Protein AF-A0A937N341-F1 (afdb_monomer)

Mean predicted aligned error: 6.12 Å

Structure (mmCIF, N/CA/C/O backbone):
data_AF-A0A937N341-F1
#
_entry.id   AF-A0A937N341-F1
#
loop_
_atom_site.group_PDB
_atom_site.id
_atom_site.type_symbol
_atom_site.label_atom_id
_atom_site.label_alt_id
_atom_site.label_comp_id
_atom_site.label_asym_id
_atom_site.label_entity_id
_atom_site.label_seq_id
_atom_site.pdbx_PDB_ins_code
_atom_site.Cartn_x
_atom_site.Cartn_y
_atom_site.Cartn_z
_atom_site.occupancy
_atom_site.B_iso_or_equiv
_atom_site.auth_seq_id
_atom_site.auth_comp_id
_atom_site.auth_asym_id
_atom_site.auth_atom_id
_atom_site.pdbx_PDB_model_num
ATOM 1 N N . MET A 1 1 ? -16.392 1.125 -14.699 1.00 65.06 1 MET A N 1
ATOM 2 C CA . MET A 1 1 ? -15.052 1.434 -14.155 1.00 65.06 1 MET A CA 1
ATOM 3 C C . MET A 1 1 ? -14.200 0.185 -14.315 1.00 65.06 1 MET A C 1
ATOM 5 O O . MET A 1 1 ? -14.745 -0.900 -14.154 1.00 65.06 1 MET A O 1
ATOM 9 N N . ARG A 1 2 ? -12.938 0.304 -14.737 1.00 87.25 2 ARG A N 1
ATOM 10 C CA . ARG A 1 2 ? -12.061 -0.860 -14.935 1.00 87.25 2 ARG A CA 1
ATOM 11 C C . ARG A 1 2 ? -11.386 -1.186 -13.603 1.00 87.25 2 ARG A C 1
ATOM 13 O O . ARG A 1 2 ? -10.813 -0.287 -13.000 1.00 87.25 2 ARG A O 1
ATOM 20 N N . THR A 1 3 ? -11.448 -2.440 -13.172 1.00 95.56 3 THR A N 1
ATOM 21 C CA . THR A 1 3 ? -10.816 -2.899 -11.927 1.00 95.56 3 THR A CA 1
ATOM 22 C C . THR A 1 3 ? -9.470 -3.534 -12.247 1.00 95.56 3 THR A C 1
ATOM 24 O O . THR A 1 3 ? -9.398 -4.413 -13.107 1.00 95.56 3 THR A O 1
ATOM 27 N N . TYR A 1 4 ? -8.407 -3.071 -11.591 1.00 97.44 4 TYR A N 1
ATOM 28 C CA . TYR A 1 4 ? -7.125 -3.771 -11.590 1.00 97.44 4 TYR A CA 1
ATOM 29 C C . TYR A 1 4 ? -7.181 -4.876 -10.538 1.00 97.44 4 TYR A C 1
ATOM 31 O O . TYR A 1 4 ? -7.616 -4.631 -9.415 1.00 97.44 4 TYR A O 1
ATOM 39 N N . VAL A 1 5 ? -6.757 -6.081 -10.910 1.00 97.44 5 VAL A N 1
ATOM 40 C CA . VAL A 1 5 ? -6.683 -7.233 -10.011 1.00 97.44 5 VAL A CA 1
ATOM 41 C C . VAL A 1 5 ? -5.299 -7.839 -10.158 1.00 97.44 5 VAL A C 1
ATOM 43 O O . VAL A 1 5 ? -4.871 -8.142 -11.272 1.00 97.44 5 VAL A O 1
ATOM 46 N N . GLU A 1 6 ? -4.616 -8.006 -9.031 1.00 97.88 6 GLU A N 1
ATOM 47 C CA . GLU A 1 6 ? -3.361 -8.738 -8.953 1.00 97.88 6 GLU A CA 1
ATOM 48 C C . GLU A 1 6 ? -3.587 -10.055 -8.219 1.00 97.88 6 GLU A C 1
ATOM 50 O O . GLU A 1 6 ? -4.048 -10.053 -7.077 1.00 97.88 6 GLU A O 1
ATOM 55 N N . THR A 1 7 ? -3.280 -11.168 -8.881 1.00 97.00 7 THR A N 1
ATOM 56 C CA . THR A 1 7 ? -3.450 -12.519 -8.331 1.00 97.00 7 THR A CA 1
ATOM 57 C C . THR A 1 7 ? -2.125 -13.183 -7.985 1.00 97.00 7 THR A C 1
ATOM 59 O O . THR A 1 7 ? -2.132 -14.189 -7.286 1.00 97.00 7 THR A O 1
ATOM 62 N N . PHE A 1 8 ? -0.990 -12.628 -8.432 1.00 97.62 8 PHE A N 1
ATOM 63 C CA . PHE A 1 8 ? 0.343 -13.198 -8.212 1.00 97.62 8 PHE A CA 1
ATOM 64 C C . PHE A 1 8 ? 0.479 -14.662 -8.684 1.00 97.62 8 PHE A C 1
ATOM 66 O O . PHE A 1 8 ? 1.290 -15.411 -8.140 1.00 97.62 8 PHE A O 1
ATOM 73 N N . ASP A 1 9 ? -0.317 -15.085 -9.675 1.00 97.38 9 ASP A N 1
ATOM 74 C CA . ASP A 1 9 ? -0.285 -16.455 -10.211 1.00 97.38 9 ASP A CA 1
ATOM 75 C C . ASP A 1 9 ? 0.989 -16.732 -11.022 1.00 97.38 9 ASP A C 1
ATOM 77 O O . ASP A 1 9 ? 1.516 -17.844 -11.006 1.00 97.38 9 ASP A O 1
ATOM 81 N N . GLU A 1 10 ? 1.480 -15.720 -11.740 1.00 94.25 10 GLU A N 1
ATOM 82 C CA . GLU A 1 10 ? 2.593 -15.859 -12.684 1.00 94.25 10 GLU A CA 1
ATOM 83 C C . GLU A 1 10 ? 3.865 -15.178 -12.168 1.00 94.25 10 GLU A C 1
ATOM 85 O O . GLU A 1 10 ? 4.948 -15.765 -12.180 1.00 94.25 10 GLU A O 1
ATOM 90 N N . ASP A 1 11 ? 3.737 -13.928 -11.719 1.00 95.62 11 ASP A N 1
ATOM 91 C CA . ASP A 1 11 ? 4.851 -13.042 -11.392 1.00 95.62 11 ASP A CA 1
ATOM 92 C C . ASP A 1 11 ? 4.419 -11.911 -10.428 1.00 95.62 11 ASP A C 1
ATOM 94 O O . ASP A 1 11 ? 3.246 -11.837 -10.042 1.00 95.62 11 ASP A O 1
ATOM 98 N N . PRO A 1 12 ? 5.333 -11.008 -10.010 1.00 97.38 12 PRO A N 1
ATOM 99 C CA . PRO A 1 12 ? 4.980 -9.891 -9.134 1.00 97.38 12 PRO A CA 1
ATOM 100 C C . PRO A 1 12 ? 4.079 -8.820 -9.760 1.00 97.38 12 PRO A C 1
ATOM 102 O O . PRO A 1 12 ? 3.610 -7.951 -9.032 1.00 97.38 12 PRO A O 1
ATOM 105 N N . GLY A 1 13 ? 3.851 -8.817 -11.077 1.00 96.81 13 GLY A N 1
ATOM 106 C CA . GLY A 1 13 ? 2.950 -7.871 -11.747 1.00 96.81 13 GLY A CA 1
ATOM 107 C C . GLY A 1 13 ? 3.337 -6.393 -11.652 1.00 96.81 13 GLY A C 1
ATOM 108 O O . GLY A 1 13 ? 2.500 -5.517 -11.889 1.00 96.81 13 GLY A O 1
ATOM 109 N N . GLY A 1 14 ? 4.591 -6.093 -11.306 1.00 97.12 14 GLY A N 1
ATOM 110 C CA . GLY A 1 14 ? 5.088 -4.747 -11.022 1.00 97.12 14 GLY A CA 1
ATOM 111 C C . GLY A 1 14 ? 5.150 -4.398 -9.538 1.00 97.12 14 GLY A C 1
ATOM 112 O O . GLY A 1 14 ? 5.620 -3.306 -9.208 1.00 97.12 14 GLY A O 1
ATOM 113 N N . TRP A 1 15 ? 4.712 -5.293 -8.651 1.00 98.00 15 TRP A N 1
ATOM 114 C CA . TRP A 1 15 ? 4.800 -5.102 -7.209 1.00 98.00 15 TRP A CA 1
ATOM 115 C C . TRP A 1 15 ? 6.169 -5.490 -6.651 1.00 98.00 15 TRP A C 1
ATOM 117 O O . TRP A 1 15 ? 6.841 -6.401 -7.132 1.00 98.00 15 TRP A O 1
ATOM 127 N N . PHE A 1 16 ? 6.576 -4.798 -5.593 1.00 97.25 16 PHE A N 1
ATOM 128 C CA . PHE A 1 16 ? 7.857 -4.999 -4.921 1.00 97.25 16 PHE A CA 1
ATOM 129 C C . PHE A 1 16 ? 7.772 -4.586 -3.448 1.00 97.25 16 PHE A C 1
ATOM 131 O O . PHE A 1 16 ? 6.881 -3.839 -3.050 1.00 97.25 16 PHE A O 1
ATOM 138 N N . GLY A 1 17 ? 8.695 -5.076 -2.625 1.00 95.69 17 GLY A N 1
ATOM 139 C CA . GLY A 1 17 ? 8.879 -4.615 -1.245 1.00 95.69 17 GLY A CA 1
ATOM 140 C C . GLY A 1 17 ? 10.016 -3.598 -1.135 1.00 95.69 17 GLY A C 1
ATOM 141 O O . GLY A 1 17 ? 10.654 -3.262 -2.131 1.00 95.69 17 GLY A O 1
ATOM 142 N N . TRP A 1 18 ? 10.334 -3.143 0.078 1.00 93.94 18 TRP A N 1
ATOM 143 C CA . TRP A 1 18 ? 11.519 -2.311 0.331 1.00 93.94 18 TRP A CA 1
ATOM 144 C C . TRP A 1 18 ? 12.465 -2.974 1.328 1.00 93.94 18 TRP A C 1
ATOM 146 O O . TRP A 1 18 ? 12.035 -3.431 2.389 1.00 93.94 18 TRP A O 1
ATOM 156 N N . ILE A 1 19 ? 13.757 -3.017 1.003 1.00 90.50 19 ILE A N 1
ATOM 157 C CA . ILE A 1 19 ? 14.787 -3.556 1.896 1.00 90.50 19 ILE A CA 1
ATOM 158 C C . ILE A 1 19 ? 15.298 -2.476 2.845 1.00 90.50 19 ILE A C 1
ATOM 160 O O . ILE A 1 19 ? 15.406 -2.716 4.040 1.00 90.50 19 ILE A O 1
ATOM 164 N N . SER A 1 20 ? 15.696 -1.321 2.312 1.00 89.69 20 SER A N 1
ATOM 165 C CA . SER A 1 20 ? 16.235 -0.189 3.073 1.00 89.69 20 SER A CA 1
ATOM 166 C C . SER A 1 20 ? 16.526 0.989 2.145 1.00 89.69 20 SER A C 1
ATOM 168 O O . SER A 1 20 ? 16.533 0.835 0.930 1.00 89.69 20 SER A O 1
ATOM 170 N N . ASN A 1 21 ? 16.855 2.160 2.695 1.00 84.62 21 ASN A N 1
ATOM 171 C CA . ASN A 1 21 ? 17.306 3.303 1.887 1.00 84.62 21 ASN A CA 1
ATOM 172 C C . ASN A 1 21 ? 18.577 3.021 1.059 1.00 84.62 21 ASN A C 1
ATOM 174 O O . ASN A 1 21 ? 18.765 3.653 0.026 1.00 84.62 21 ASN A O 1
ATOM 178 N N . SER A 1 22 ? 19.459 2.116 1.503 1.00 86.19 22 SER A N 1
ATOM 179 C CA . SER A 1 22 ? 20.710 1.810 0.794 1.00 86.19 22 SER A CA 1
ATOM 180 C C . SER A 1 22 ? 20.574 0.673 -0.215 1.00 86.19 22 SER A C 1
ATOM 182 O O . SER A 1 22 ? 21.280 0.672 -1.217 1.00 86.19 22 SER A O 1
ATOM 184 N N . GLN A 1 23 ? 19.692 -0.295 0.045 1.00 88.31 23 GLN A N 1
ATOM 185 C CA . GLN A 1 23 ? 19.497 -1.463 -0.823 1.00 88.31 23 GLN A CA 1
ATOM 186 C C . GLN A 1 23 ? 18.282 -1.325 -1.743 1.00 88.31 23 GLN A C 1
ATOM 188 O O . GLN A 1 23 ? 18.238 -1.963 -2.786 1.00 88.31 23 GLN A O 1
ATOM 193 N N . GLY A 1 24 ? 17.322 -0.474 -1.385 1.00 91.12 24 GLY A N 1
ATOM 194 C CA . GLY A 1 24 ? 16.195 -0.120 -2.232 1.00 91.12 24 GLY A CA 1
ATOM 195 C C . GLY A 1 24 ? 15.153 -1.239 -2.379 1.00 91.12 24 GLY A C 1
ATOM 196 O O . GLY A 1 24 ? 14.807 -1.882 -1.378 1.00 91.12 24 GLY A O 1
ATOM 197 N N . PRO A 1 25 ? 14.606 -1.440 -3.594 1.00 93.50 25 PRO A N 1
ATOM 198 C CA . PRO A 1 25 ? 13.543 -2.404 -3.862 1.00 93.50 25 PRO A CA 1
ATOM 199 C C . PRO A 1 25 ? 13.914 -3.842 -3.482 1.00 93.50 25 PRO A C 1
ATOM 201 O O . PRO A 1 25 ? 15.063 -4.266 -3.576 1.00 93.50 25 PRO A O 1
ATOM 204 N N . LYS A 1 26 ? 12.907 -4.621 -3.086 1.00 94.31 26 LYS A N 1
ATOM 20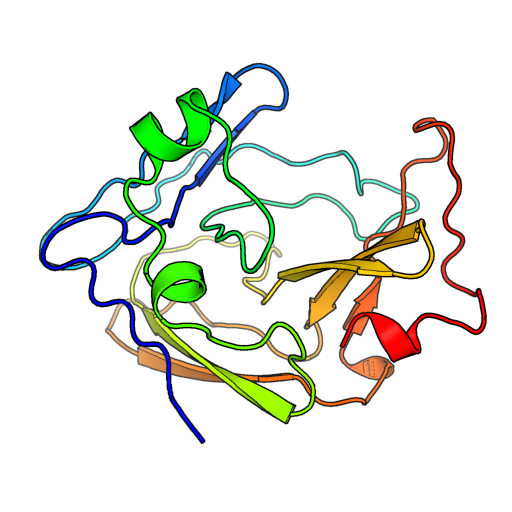5 C CA . LYS A 1 26 ? 13.011 -6.048 -2.771 1.00 94.31 26 LYS A CA 1
ATOM 206 C C . LYS A 1 26 ? 12.094 -6.856 -3.689 1.00 94.31 26 LYS A C 1
ATOM 208 O O . LYS A 1 26 ? 10.916 -6.498 -3.776 1.00 94.31 26 LYS A O 1
ATOM 213 N N . PRO A 1 27 ? 12.549 -7.976 -4.274 1.00 95.94 27 PRO A N 1
ATOM 214 C CA . PRO A 1 27 ? 11.642 -8.933 -4.900 1.00 95.94 27 PRO A CA 1
ATOM 215 C C . PRO A 1 27 ? 10.588 -9.411 -3.903 1.00 95.94 27 PRO A C 1
ATOM 217 O O . PRO A 1 27 ? 10.906 -9.682 -2.737 1.00 95.94 27 PRO A O 1
ATOM 220 N N . LEU A 1 28 ? 9.337 -9.509 -4.350 1.00 96.81 28 LEU A N 1
ATOM 221 C CA . LEU A 1 28 ? 8.307 -10.145 -3.543 1.00 96.81 28 LEU A CA 1
ATOM 222 C C . LEU A 1 28 ? 8.591 -11.637 -3.438 1.00 96.81 28 LEU A C 1
ATOM 224 O O . LEU A 1 28 ? 8.967 -12.291 -4.409 1.00 96.81 28 LEU A O 1
ATOM 228 N N . GLU A 1 29 ? 8.373 -12.182 -2.249 1.00 96.56 29 GLU A N 1
ATOM 229 C CA . GLU A 1 29 ? 8.243 -13.621 -2.113 1.00 96.56 29 GLU A CA 1
ATOM 230 C C . GLU A 1 29 ? 6.825 -13.996 -2.524 1.00 96.56 29 GLU A C 1
ATOM 232 O O . GLU A 1 29 ? 5.870 -13.584 -1.872 1.00 96.56 29 GLU A O 1
ATOM 237 N N . ILE A 1 30 ? 6.686 -14.759 -3.601 1.00 97.81 30 ILE A N 1
ATOM 238 C CA . ILE A 1 30 ? 5.390 -15.219 -4.092 1.00 97.81 30 ILE A CA 1
ATOM 239 C C . ILE A 1 30 ? 5.303 -16.720 -3.885 1.00 97.81 30 ILE A C 1
ATOM 241 O O . ILE A 1 30 ? 6.223 -17.464 -4.228 1.00 97.81 30 ILE A O 1
ATOM 245 N N . ARG A 1 31 ? 4.198 -17.163 -3.294 1.00 96.75 31 ARG A N 1
ATOM 246 C CA . ARG A 1 31 ? 3.935 -18.575 -3.040 1.00 96.75 31 ARG A CA 1
ATOM 247 C C . ARG A 1 31 ? 2.441 -18.836 -3.085 1.00 96.75 31 ARG A C 1
ATOM 249 O O . ARG A 1 31 ? 1.690 -18.115 -2.439 1.00 96.75 31 ARG A O 1
ATOM 256 N N . ASP A 1 32 ? 2.042 -19.885 -3.801 1.00 96.19 32 ASP A N 1
ATOM 257 C CA . ASP A 1 32 ? 0.649 -20.336 -3.886 1.00 96.19 32 ASP A CA 1
ATOM 258 C C . ASP A 1 32 ? -0.310 -19.171 -4.234 1.00 96.19 32 ASP A C 1
ATOM 260 O O . ASP A 1 32 ? -1.300 -18.941 -3.539 1.00 96.19 32 ASP A O 1
ATOM 264 N N . SER A 1 33 ? 0.043 -18.385 -5.264 1.00 97.25 33 SER A N 1
ATOM 265 C CA . SER A 1 33 ? -0.706 -17.197 -5.722 1.00 97.25 33 SER A CA 1
ATOM 266 C C . SER A 1 33 ? -0.886 -16.105 -4.655 1.00 97.25 33 SER A C 1
ATOM 268 O O . SER A 1 33 ? -1.916 -15.439 -4.569 1.00 97.25 33 SER A O 1
ATOM 270 N N . CYS A 1 34 ? 0.107 -15.946 -3.774 1.00 97.25 34 CYS A N 1
ATOM 271 C CA . CYS A 1 34 ? 0.094 -14.958 -2.697 1.00 97.25 34 CYS A CA 1
ATOM 272 C C . CYS A 1 34 ? 1.446 -14.248 -2.581 1.00 97.25 34 CYS A C 1
ATOM 274 O O . CYS A 1 34 ? 2.487 -14.902 -2.487 1.00 97.25 34 CYS A O 1
ATOM 276 N N . ALA A 1 35 ? 1.432 -12.919 -2.469 1.00 97.56 35 ALA A N 1
ATOM 277 C CA . ALA A 1 35 ? 2.601 -12.146 -2.066 1.00 97.56 35 ALA A CA 1
ATOM 278 C C . ALA A 1 35 ? 2.806 -12.230 -0.542 1.00 97.56 35 ALA A C 1
ATOM 280 O O . ALA A 1 35 ? 1.992 -11.752 0.249 1.00 97.56 35 ALA A O 1
ATOM 281 N N . MET A 1 36 ? 3.914 -12.820 -0.108 1.00 97.00 36 MET A N 1
ATOM 282 C CA . MET A 1 36 ? 4.249 -13.043 1.296 1.00 97.00 36 MET A CA 1
ATOM 283 C C . MET A 1 36 ? 5.131 -11.930 1.868 1.00 97.00 36 MET A C 1
ATOM 285 O O . MET A 1 36 ? 6.011 -11.389 1.199 1.00 97.00 36 MET A O 1
ATOM 289 N N . SER A 1 37 ? 4.945 -11.643 3.156 1.00 94.88 37 SER A N 1
ATOM 290 C CA . SER A 1 37 ? 5.794 -10.729 3.916 1.00 94.88 37 SER A CA 1
ATOM 291 C C . SER A 1 37 ? 6.077 -11.295 5.305 1.00 94.88 37 SER A C 1
ATOM 293 O O . SER A 1 37 ? 5.192 -11.861 5.946 1.00 94.88 37 SER A O 1
ATOM 295 N N . ARG A 1 38 ? 7.329 -11.181 5.770 1.00 93.06 38 ARG A N 1
ATOM 296 C CA . ARG A 1 38 ? 7.779 -11.707 7.069 1.00 93.06 38 ARG A CA 1
ATOM 297 C C . ARG A 1 38 ? 8.664 -10.704 7.790 1.00 93.06 38 ARG A C 1
ATOM 299 O O . ARG A 1 38 ? 9.549 -10.111 7.175 1.00 93.06 38 ARG A O 1
ATOM 306 N N . SER A 1 39 ? 8.441 -10.563 9.093 1.00 90.44 39 SER A N 1
ATOM 307 C CA . SER A 1 39 ? 9.301 -9.776 9.973 1.00 90.44 39 SER A CA 1
ATOM 308 C C . SER A 1 39 ? 10.691 -10.421 10.118 1.00 90.44 39 SER A C 1
ATOM 310 O O . SER A 1 39 ? 10.782 -11.651 10.076 1.00 90.44 39 SER A O 1
ATOM 312 N N . PRO A 1 40 ? 11.747 -9.641 10.400 1.00 91.31 40 PRO A N 1
ATOM 313 C CA . PRO A 1 40 ? 11.732 -8.194 10.610 1.00 91.31 40 PRO A CA 1
ATOM 314 C C . PRO A 1 40 ? 11.586 -7.412 9.298 1.00 91.31 40 PRO A C 1
ATOM 316 O O . PRO A 1 40 ? 12.183 -7.759 8.282 1.00 91.31 40 PRO A O 1
ATOM 319 N N . TRP A 1 41 ? 10.802 -6.336 9.344 1.00 93.62 41 TRP A N 1
ATOM 320 C CA . TRP A 1 41 ? 10.680 -5.387 8.240 1.00 93.62 41 TRP A CA 1
ATOM 321 C C . TRP A 1 41 ? 11.566 -4.177 8.480 1.00 93.62 41 TRP A C 1
ATOM 323 O O . TRP A 1 41 ? 11.809 -3.782 9.623 1.00 93.62 41 TRP A O 1
ATOM 333 N N . TRP A 1 42 ? 12.013 -3.561 7.393 1.00 93.50 42 TRP A N 1
ATOM 334 C CA . TRP A 1 42 ? 12.699 -2.284 7.471 1.00 93.50 42 TRP A CA 1
ATOM 335 C C . TRP A 1 42 ? 11.787 -1.197 8.029 1.00 93.50 42 TRP A C 1
ATOM 337 O O . TRP A 1 42 ? 10.589 -1.182 7.746 1.00 93.50 42 TRP A O 1
ATOM 347 N N . ILE A 1 43 ? 12.369 -0.303 8.823 1.00 91.81 43 ILE A N 1
ATOM 348 C CA . ILE A 1 43 ? 11.686 0.854 9.393 1.00 91.81 43 ILE A CA 1
ATOM 349 C C . ILE A 1 43 ? 12.013 2.065 8.529 1.00 91.81 43 ILE A C 1
ATOM 351 O O . ILE A 1 43 ? 13.155 2.532 8.519 1.00 91.81 43 ILE A O 1
ATOM 355 N N . ASP A 1 44 ? 10.998 2.595 7.859 1.00 89.81 44 ASP A N 1
ATOM 356 C CA . ASP A 1 44 ? 11.068 3.914 7.260 1.00 89.81 44 ASP A CA 1
ATOM 357 C C . ASP A 1 44 ? 10.955 4.976 8.353 1.00 89.81 44 ASP A C 1
ATOM 359 O O . ASP A 1 44 ? 9.914 5.149 8.991 1.00 89.81 44 ASP A O 1
ATOM 363 N N . TYR A 1 45 ? 12.061 5.674 8.583 1.00 87.75 45 TYR A N 1
ATOM 364 C CA . TYR A 1 45 ? 12.174 6.769 9.541 1.00 87.75 45 TYR A CA 1
ATOM 365 C C . TYR A 1 45 ? 12.150 8.149 8.867 1.00 87.75 45 TYR A C 1
ATOM 367 O O . TYR A 1 45 ? 12.318 9.161 9.547 1.00 87.75 45 TYR A O 1
ATOM 375 N N . ASN A 1 46 ? 11.942 8.229 7.548 1.00 83.12 46 ASN A N 1
ATOM 376 C CA . ASN A 1 46 ? 11.887 9.505 6.823 1.00 83.12 46 ASN A CA 1
ATOM 377 C C . ASN A 1 46 ? 10.700 10.387 7.245 1.00 83.12 46 ASN A C 1
ATOM 379 O O . ASN A 1 46 ? 10.729 11.601 7.034 1.00 83.12 46 ASN A O 1
ATOM 383 N N . HIS A 1 47 ? 9.687 9.767 7.848 1.00 82.19 47 HIS A N 1
ATOM 384 C CA . HIS A 1 47 ? 8.453 10.392 8.323 1.00 82.19 47 HIS A CA 1
ATOM 385 C C . HIS A 1 47 ? 8.362 10.410 9.854 1.00 82.19 47 HIS A C 1
ATOM 387 O O . HIS A 1 47 ? 7.323 10.751 10.416 1.00 82.19 47 HIS A O 1
ATOM 393 N N . ALA A 1 48 ? 9.462 10.072 10.537 1.00 80.69 48 ALA A N 1
ATOM 394 C CA . ALA A 1 48 ? 9.568 10.147 11.988 1.00 80.69 48 ALA A CA 1
ATOM 395 C C . ALA A 1 48 ? 9.326 11.592 12.496 1.00 80.69 48 ALA A C 1
ATOM 397 O O . ALA A 1 48 ? 9.341 12.536 11.697 1.00 80.69 48 ALA A O 1
ATOM 398 N N . PRO A 1 49 ? 9.111 11.796 13.814 1.00 74.00 49 PRO A N 1
ATOM 399 C CA . PRO A 1 49 ? 8.708 13.088 14.369 1.00 74.00 49 PRO A CA 1
ATOM 400 C C . PRO A 1 49 ? 9.525 14.281 13.832 1.00 74.00 49 PRO A C 1
ATOM 402 O O . PRO A 1 49 ? 10.760 14.208 13.797 1.00 74.00 49 PRO A O 1
ATOM 405 N N . PRO A 1 50 ? 8.851 15.368 13.404 1.00 69.44 50 PRO A N 1
ATOM 406 C CA . PRO A 1 50 ? 7.435 15.710 13.642 1.00 69.44 50 PRO A CA 1
ATOM 407 C C . PRO A 1 50 ? 6.410 15.114 12.646 1.00 69.44 50 PRO A C 1
ATOM 409 O O . PRO A 1 50 ? 5.257 15.535 12.675 1.00 69.44 50 PRO A O 1
ATOM 412 N N . GLY A 1 51 ? 6.805 14.209 11.738 1.00 75.62 51 GLY A N 1
ATOM 413 C CA . GLY A 1 51 ? 5.904 13.607 10.740 1.00 75.62 51 GLY A CA 1
ATOM 414 C C . GLY A 1 51 ? 4.950 12.538 11.299 1.00 75.62 51 GLY A C 1
ATOM 415 O O . GLY A 1 51 ? 4.769 12.416 12.510 1.00 75.62 51 GLY A O 1
ATOM 416 N N . ALA A 1 52 ? 4.354 11.736 10.408 1.00 81.75 52 ALA A N 1
ATOM 417 C CA . ALA A 1 52 ? 3.358 10.706 10.751 1.00 81.75 52 ALA A CA 1
ATOM 418 C C . ALA A 1 52 ? 3.898 9.501 11.553 1.00 81.75 52 ALA A C 1
ATOM 420 O O . ALA A 1 52 ? 3.126 8.640 11.971 1.00 81.75 52 ALA A O 1
ATOM 421 N N . GLY A 1 53 ? 5.209 9.434 11.790 1.00 86.50 53 GLY A N 1
ATOM 422 C CA . GLY A 1 53 ? 5.859 8.395 12.580 1.00 86.50 53 GLY A CA 1
ATOM 423 C C . GLY A 1 53 ? 6.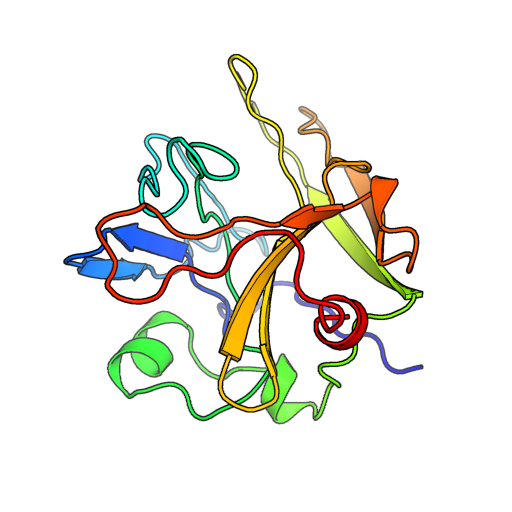685 7.423 11.740 1.00 86.50 53 GLY A C 1
ATOM 424 O O . GLY A 1 53 ? 7.156 7.736 10.650 1.00 86.50 53 GLY A O 1
ATOM 425 N N . TYR A 1 54 ? 6.922 6.242 12.302 1.00 90.50 54 TYR A N 1
ATOM 426 C CA . TYR A 1 54 ? 7.703 5.184 11.666 1.00 90.50 54 TYR A CA 1
ATOM 427 C C . TYR A 1 54 ? 6.795 4.262 10.858 1.00 90.50 54 TYR A C 1
ATOM 429 O O . TYR A 1 54 ? 5.703 3.924 11.312 1.00 90.50 54 TYR A O 1
ATOM 437 N N . MET A 1 55 ? 7.259 3.813 9.693 1.00 92.31 55 MET A N 1
ATOM 438 C CA . MET A 1 55 ? 6.465 2.968 8.798 1.00 92.31 55 MET A CA 1
ATOM 439 C C . MET A 1 55 ? 7.209 1.709 8.362 1.00 92.31 55 MET A C 1
ATOM 441 O O . MET A 1 55 ? 8.435 1.649 8.372 1.00 92.31 55 MET A O 1
ATOM 445 N N . HIS A 1 56 ? 6.445 0.717 7.910 1.00 93.81 56 HIS A N 1
ATOM 446 C CA . HIS A 1 56 ? 6.948 -0.440 7.180 1.00 93.81 56 HIS A CA 1
ATOM 447 C C . HIS A 1 56 ? 6.314 -0.454 5.785 1.00 93.81 56 HIS A C 1
ATOM 449 O O . HIS A 1 56 ? 5.094 -0.535 5.662 1.00 93.81 56 HIS A O 1
ATOM 455 N N . LEU A 1 57 ? 7.130 -0.385 4.731 1.00 94.00 57 LEU A N 1
ATOM 456 C CA . LEU A 1 57 ? 6.664 -0.434 3.340 1.00 94.00 57 LEU A CA 1
ATOM 457 C C . LEU A 1 57 ? 6.667 -1.886 2.844 1.00 94.00 57 LEU A C 1
ATOM 459 O O . LEU A 1 57 ? 7.685 -2.392 2.370 1.00 94.00 57 LEU A O 1
ATOM 463 N N . LEU A 1 58 ? 5.536 -2.577 3.020 1.00 95.31 58 LEU A N 1
ATOM 464 C CA . LEU A 1 58 ? 5.439 -4.021 2.766 1.00 95.31 58 LEU A CA 1
ATOM 465 C C . LEU A 1 58 ? 5.320 -4.359 1.276 1.00 95.31 58 LEU A C 1
ATOM 467 O O . LEU A 1 58 ? 6.053 -5.216 0.785 1.00 95.31 58 LEU A O 1
ATOM 471 N N . TYR A 1 59 ? 4.410 -3.678 0.579 1.00 96.88 59 TYR A N 1
ATOM 472 C CA . TYR A 1 59 ? 4.103 -3.898 -0.830 1.00 96.88 59 TYR A CA 1
ATOM 473 C C . TYR A 1 59 ? 3.887 -2.546 -1.501 1.00 96.88 59 TYR A C 1
ATOM 475 O O . TYR A 1 59 ? 3.112 -1.724 -1.015 1.00 96.88 59 TYR A O 1
ATOM 483 N N . MET A 1 60 ? 4.582 -2.311 -2.604 1.00 96.62 60 MET A N 1
ATOM 484 C CA . MET A 1 60 ? 4.531 -1.070 -3.363 1.00 96.62 60 MET A CA 1
ATOM 485 C C . MET A 1 60 ? 4.346 -1.369 -4.839 1.00 96.62 60 MET A C 1
ATOM 487 O O . MET A 1 60 ? 4.835 -2.376 -5.351 1.00 96.62 60 MET A O 1
ATOM 491 N N . LEU A 1 61 ? 3.678 -0.443 -5.514 1.00 96.88 61 LEU A N 1
ATOM 492 C CA . LEU A 1 61 ? 3.427 -0.468 -6.941 1.00 96.88 61 LEU A CA 1
ATOM 493 C C . LEU A 1 61 ? 3.561 0.958 -7.465 1.00 96.88 61 LEU A C 1
ATOM 495 O O . LEU A 1 61 ? 2.959 1.885 -6.924 1.00 96.88 61 LEU A O 1
ATOM 499 N N . PHE A 1 62 ? 4.328 1.141 -8.535 1.00 95.38 62 PHE A N 1
ATOM 500 C CA . PHE A 1 62 ? 4.302 2.408 -9.258 1.00 95.38 62 PHE A CA 1
ATOM 501 C C . PHE A 1 62 ? 3.063 2.472 -10.144 1.00 95.38 62 PHE A C 1
ATOM 503 O O . PHE A 1 62 ? 2.782 1.548 -10.902 1.00 95.38 62 PHE A O 1
ATOM 510 N N . THR A 1 63 ? 2.330 3.574 -10.056 1.00 94.81 63 THR A N 1
ATOM 511 C CA . THR A 1 63 ? 1.095 3.798 -10.820 1.00 94.81 63 THR A CA 1
ATOM 512 C C . THR A 1 63 ? 1.318 4.712 -12.024 1.00 94.81 63 THR A C 1
ATOM 514 O O . THR A 1 63 ? 0.454 4.829 -12.885 1.00 94.81 63 THR A O 1
ATOM 517 N N . SER A 1 64 ? 2.494 5.338 -12.117 1.00 91.69 64 SER A N 1
ATOM 518 C CA . SER A 1 64 ? 2.928 6.147 -13.255 1.00 91.69 64 SER A CA 1
ATOM 519 C C . SER A 1 64 ? 4.453 6.165 -13.378 1.00 91.69 64 SER A C 1
ATOM 521 O O . SER A 1 64 ? 5.173 5.690 -12.497 1.00 91.69 64 SER A O 1
ATOM 523 N N . GLY A 1 65 ? 4.941 6.735 -14.481 1.00 86.81 65 GLY A N 1
ATOM 524 C CA . GLY A 1 65 ? 6.367 6.864 -14.765 1.00 86.81 65 GLY A CA 1
ATOM 525 C C . GLY A 1 65 ? 7.008 5.582 -15.299 1.00 86.81 65 GLY A C 1
ATOM 526 O O . GLY A 1 65 ? 6.392 4.521 -15.382 1.00 86.81 65 GLY A O 1
ATOM 527 N N . ALA A 1 66 ? 8.273 5.699 -15.701 1.00 81.31 66 ALA A N 1
ATOM 528 C CA . ALA A 1 66 ? 9.066 4.567 -16.156 1.00 81.31 66 ALA A CA 1
ATOM 529 C C . ALA A 1 66 ? 9.911 4.032 -14.996 1.00 81.31 66 ALA A C 1
ATOM 531 O O . ALA A 1 66 ? 10.771 4.736 -14.467 1.00 81.31 66 ALA A O 1
ATOM 532 N N . ALA A 1 67 ? 9.689 2.774 -14.619 1.00 83.56 67 ALA A N 1
ATOM 533 C CA . ALA A 1 67 ? 10.564 2.072 -13.688 1.00 83.56 67 ALA A CA 1
ATOM 534 C C . ALA A 1 67 ? 11.981 1.973 -14.281 1.00 83.56 67 ALA A C 1
ATOM 536 O O . ALA A 1 67 ? 12.125 1.610 -15.450 1.00 83.56 67 ALA A O 1
ATOM 537 N N . GLY A 1 68 ? 13.018 2.277 -13.492 1.00 86.19 68 GLY A N 1
ATOM 538 C CA . GLY A 1 68 ? 14.417 2.058 -13.886 1.00 86.19 68 GLY A CA 1
ATOM 539 C C . GLY A 1 68 ? 14.737 0.572 -14.097 1.00 86.19 68 GLY A C 1
ATOM 540 O O . GLY A 1 68 ? 13.949 -0.292 -13.722 1.00 86.19 68 GLY A O 1
ATOM 541 N N . GLU A 1 69 ? 15.895 0.259 -14.685 1.00 90.06 69 GLU A N 1
ATOM 542 C CA . GLU A 1 69 ? 16.295 -1.128 -14.998 1.00 90.06 69 GLU A CA 1
ATOM 543 C C . GLU A 1 69 ? 16.229 -2.052 -13.784 1.00 90.06 69 GLU A C 1
ATOM 545 O O . GLU A 1 69 ? 15.473 -3.020 -13.800 1.00 90.06 69 GLU A O 1
ATOM 550 N N . HIS A 1 70 ? 16.903 -1.677 -12.697 1.00 89.75 70 HIS A N 1
ATOM 551 C CA . HIS A 1 70 ? 16.913 -2.451 -11.456 1.00 89.75 70 HIS A CA 1
ATOM 552 C C . HIS A 1 70 ? 15.504 -2.720 -10.900 1.00 89.75 70 HIS A C 1
ATOM 554 O O . HIS A 1 70 ? 15.191 -3.814 -10.437 1.00 89.75 70 HIS A O 1
ATOM 560 N N . GLN A 1 71 ? 14.614 -1.730 -10.989 1.00 90.94 71 GLN A N 1
ATOM 561 C CA . GLN A 1 71 ? 13.231 -1.878 -10.547 1.00 90.94 71 GLN A CA 1
ATOM 562 C C . GLN A 1 71 ? 12.472 -2.896 -11.407 1.00 90.94 71 GLN A C 1
ATOM 564 O O . GLN A 1 71 ? 11.701 -3.687 -10.871 1.00 90.94 71 GLN A O 1
ATOM 569 N N . ARG A 1 72 ? 12.679 -2.882 -12.729 1.00 91.44 72 ARG A N 1
ATOM 570 C CA . ARG A 1 72 ? 12.044 -3.83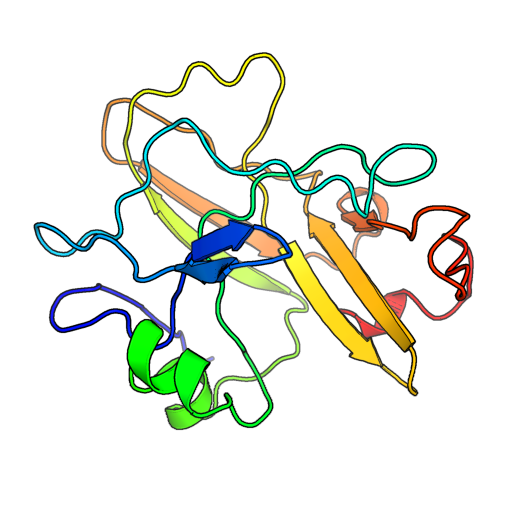4 -13.654 1.00 91.44 72 ARG A CA 1
ATOM 571 C C . ARG A 1 72 ? 12.573 -5.252 -13.468 1.00 91.44 72 ARG A C 1
ATOM 573 O O . ARG A 1 72 ? 11.793 -6.189 -13.580 1.00 91.44 72 ARG A O 1
ATOM 580 N N . GLU A 1 73 ? 13.856 -5.411 -13.155 1.00 93.88 73 GLU A N 1
ATOM 581 C CA . GLU A 1 73 ? 14.440 -6.716 -12.811 1.00 93.88 73 GLU A CA 1
ATOM 582 C C . GLU A 1 73 ? 13.806 -7.309 -11.547 1.00 93.88 73 GLU A C 1
ATOM 584 O O . GLU A 1 73 ? 13.597 -8.515 -11.465 1.00 93.88 73 GLU A O 1
ATOM 589 N N . ILE A 1 74 ? 13.473 -6.458 -10.573 1.00 95.38 74 ILE A N 1
ATOM 590 C CA . ILE A 1 74 ? 12.907 -6.872 -9.285 1.00 95.38 74 ILE A CA 1
ATOM 591 C C . ILE A 1 74 ? 11.400 -7.124 -9.352 1.00 95.38 74 ILE A C 1
ATOM 593 O O . ILE A 1 74 ? 10.911 -8.112 -8.808 1.00 95.38 74 ILE A O 1
ATOM 597 N N . ALA A 1 75 ? 10.662 -6.196 -9.955 1.00 96.38 75 ALA A N 1
ATOM 598 C CA . ALA A 1 75 ? 9.203 -6.171 -9.915 1.00 96.38 75 ALA A CA 1
ATOM 599 C C . ALA A 1 75 ? 8.558 -6.801 -11.160 1.00 96.38 75 ALA A C 1
ATOM 601 O O . ALA A 1 75 ? 7.350 -7.032 -11.183 1.00 96.38 75 ALA A O 1
ATOM 602 N N . GLY A 1 76 ? 9.348 -7.058 -12.205 1.00 94.94 76 GLY A N 1
ATOM 603 C CA . GLY A 1 76 ? 8.848 -7.506 -13.497 1.00 94.94 76 GLY A CA 1
ATOM 604 C C . GLY A 1 76 ? 8.030 -6.434 -14.235 1.00 94.94 76 GLY A C 1
ATOM 605 O O . GLY A 1 76 ? 8.081 -5.240 -13.903 1.00 94.94 76 GLY A O 1
ATOM 606 N N . PRO A 1 77 ? 7.283 -6.837 -15.278 1.00 93.88 77 PRO A N 1
ATOM 607 C CA . PRO A 1 77 ? 6.381 -5.954 -16.006 1.00 93.88 77 PRO A CA 1
ATOM 608 C C . PRO A 1 77 ? 5.273 -5.405 -15.102 1.00 93.88 77 PRO A C 1
ATOM 610 O O . PRO A 1 77 ? 4.576 -6.151 -14.423 1.00 93.88 77 PRO A O 1
ATOM 613 N N . ASN A 1 78 ? 5.061 -4.090 -15.140 1.00 96.50 78 ASN A N 1
ATOM 614 C CA . ASN A 1 78 ? 4.011 -3.447 -14.361 1.00 96.50 78 ASN A CA 1
ATOM 615 C C . ASN A 1 78 ? 2.664 -3.507 -15.094 1.00 96.50 78 ASN A C 1
ATOM 617 O O . ASN A 1 78 ? 2.417 -2.745 -16.035 1.00 96.50 78 ASN A O 1
ATOM 621 N N . ARG A 1 79 ? 1.786 -4.410 -14.645 1.00 96.19 79 ARG A N 1
ATOM 622 C CA . ARG A 1 79 ? 0.479 -4.652 -15.274 1.00 96.19 79 ARG A CA 1
ATOM 623 C C . ARG A 1 79 ? -0.523 -3.522 -15.034 1.00 96.19 79 ARG A C 1
ATOM 625 O O . ARG A 1 79 ? -1.400 -3.312 -15.871 1.00 96.19 79 ARG A O 1
ATOM 632 N N . TYR A 1 80 ? -0.364 -2.748 -13.961 1.00 96.88 80 TYR A N 1
ATOM 633 C CA . TYR A 1 80 ? -1.182 -1.560 -13.705 1.00 96.88 80 TYR A CA 1
ATOM 634 C C . TYR A 1 80 ? -0.938 -0.474 -14.761 1.00 96.88 80 TYR A C 1
ATOM 636 O O . TYR A 1 80 ? -1.864 0.014 -15.409 1.00 96.88 80 TYR A O 1
ATOM 644 N N . ILE A 1 81 ? 0.330 -0.145 -15.006 1.00 95.94 81 ILE A N 1
ATOM 645 C CA . ILE A 1 81 ? 0.704 0.857 -16.009 1.00 95.94 81 ILE A CA 1
ATOM 646 C C . ILE A 1 81 ? 0.404 0.338 -17.419 1.00 95.94 81 ILE A C 1
ATOM 648 O O . ILE A 1 81 ? -0.215 1.046 -18.211 1.00 95.94 81 ILE A O 1
ATOM 652 N N . ALA A 1 82 ? 0.771 -0.911 -17.731 1.00 95.00 82 ALA A N 1
ATOM 653 C CA . ALA A 1 82 ? 0.502 -1.509 -19.043 1.00 95.00 82 ALA A CA 1
ATOM 654 C C . ALA A 1 82 ? -1.004 -1.602 -19.353 1.00 95.00 82 ALA A C 1
ATOM 656 O O . ALA A 1 82 ? -1.417 -1.478 -20.505 1.00 95.00 82 ALA A O 1
ATOM 657 N N . GLY A 1 83 ? -1.832 -1.788 -18.321 1.00 95.44 83 GLY A N 1
ATOM 658 C CA . GLY A 1 83 ? -3.286 -1.785 -18.429 1.00 95.44 83 GLY A CA 1
ATOM 659 C C . GLY A 1 83 ? -3.906 -0.397 -18.612 1.00 95.44 83 GLY A C 1
ATOM 660 O O . GLY A 1 83 ? -5.091 -0.324 -18.939 1.00 95.44 83 GLY A O 1
ATOM 661 N N . GLY A 1 84 ? -3.143 0.686 -18.428 1.00 95.00 84 GLY A N 1
ATOM 662 C CA . GLY A 1 84 ? -3.637 2.061 -18.518 1.00 95.00 84 GLY A CA 1
ATOM 663 C C . GLY A 1 84 ? -4.608 2.431 -17.393 1.00 95.00 84 GLY A C 1
ATOM 664 O O . GLY A 1 84 ? -5.566 3.166 -17.631 1.00 95.00 84 GLY A O 1
ATOM 665 N N . PHE A 1 85 ? -4.417 1.877 -16.191 1.00 95.56 85 PHE A N 1
ATOM 666 C CA . PHE A 1 85 ? -5.210 2.251 -15.021 1.00 95.56 85 PHE A CA 1
ATOM 667 C C . PHE A 1 85 ? -4.831 3.663 -14.538 1.00 95.56 85 PHE A C 1
ATOM 669 O O . PHE A 1 85 ? -3.677 4.074 -14.635 1.00 95.56 85 PHE A O 1
ATOM 676 N N . GLY A 1 86 ? -5.822 4.427 -14.066 1.00 91.88 86 GLY A N 1
ATOM 677 C CA . GLY A 1 86 ? -5.646 5.833 -13.681 1.00 91.88 86 GLY A CA 1
ATOM 678 C C . GLY A 1 86 ? -4.849 6.023 -12.389 1.00 91.88 86 GLY A C 1
ATOM 679 O O . GLY A 1 86 ? -4.599 5.075 -11.656 1.00 91.88 86 GLY A O 1
ATOM 680 N N . THR A 1 87 ? -4.460 7.260 -12.094 1.00 91.69 87 THR A N 1
ATOM 681 C CA . THR A 1 87 ? -3.733 7.629 -10.862 1.00 91.69 87 THR A CA 1
ATOM 682 C C . THR A 1 87 ? -4.544 8.511 -9.917 1.00 91.69 87 THR A C 1
ATOM 684 O O . THR A 1 87 ? -4.046 8.856 -8.853 1.00 91.69 87 THR A O 1
ATOM 687 N N . ASP A 1 88 ? -5.755 8.894 -10.325 1.00 90.81 88 ASP A N 1
ATOM 688 C CA . ASP A 1 88 ? -6.755 9.531 -9.466 1.00 90.81 88 ASP A CA 1
ATOM 689 C C . ASP A 1 88 ? -7.432 8.423 -8.657 1.00 90.81 88 ASP A C 1
ATOM 691 O O . ASP A 1 88 ? -8.075 7.526 -9.217 1.00 90.81 88 ASP A O 1
ATOM 695 N N . PHE A 1 89 ? -7.203 8.452 -7.349 1.00 91.75 89 PHE A N 1
ATOM 696 C CA . PHE A 1 89 ? -7.743 7.482 -6.408 1.00 91.75 89 PHE A CA 1
ATOM 697 C C . PHE A 1 89 ? -8.979 8.022 -5.691 1.00 91.75 89 PHE A C 1
ATOM 699 O O . PHE A 1 89 ? -9.508 7.344 -4.813 1.00 91.75 89 PHE A O 1
ATOM 706 N N . THR A 1 90 ? -9.499 9.194 -6.058 1.00 91.25 90 THR A N 1
ATOM 707 C CA . THR A 1 90 ? -10.717 9.739 -5.461 1.00 91.25 90 THR A CA 1
ATOM 708 C C . THR A 1 90 ? -11.878 8.755 -5.606 1.00 91.25 90 THR A C 1
ATOM 710 O O . THR A 1 90 ? -12.288 8.375 -6.701 1.00 91.25 90 THR A O 1
ATOM 713 N N . SER A 1 91 ? -12.451 8.346 -4.471 1.00 93.81 91 SER A N 1
ATOM 714 C CA . SER A 1 91 ? -13.512 7.328 -4.367 1.00 93.81 91 SER A CA 1
ATOM 715 C C . SER A 1 91 ? -13.127 5.931 -4.874 1.00 93.81 91 SER A C 1
ATOM 717 O O . SER A 1 91 ? -14.004 5.081 -5.057 1.00 93.81 91 SER A O 1
ATOM 719 N N . ALA A 1 92 ? -11.837 5.661 -5.088 1.00 95.56 92 ALA A N 1
ATOM 720 C CA . ALA A 1 92 ? -11.363 4.328 -5.423 1.00 95.56 92 ALA A CA 1
ATOM 721 C C . ALA A 1 92 ? -11.600 3.361 -4.256 1.00 95.56 92 ALA A C 1
ATOM 723 O O . ALA A 1 92 ? -11.492 3.721 -3.082 1.00 95.56 92 ALA A O 1
ATOM 724 N N . GLN A 1 93 ? -11.913 2.115 -4.602 1.00 97.44 93 GLN A N 1
ATOM 725 C CA . GLN A 1 93 ? -12.004 1.011 -3.654 1.00 97.44 93 GLN A CA 1
ATOM 726 C C . GLN A 1 93 ? -10.728 0.188 -3.751 1.00 97.44 93 GLN A C 1
ATOM 728 O O . GLN A 1 93 ? -10.372 -0.279 -4.834 1.00 97.44 93 GLN A O 1
ATOM 733 N N . ILE A 1 94 ? -10.050 0.024 -2.619 1.00 97.94 94 ILE A N 1
ATOM 734 C CA . ILE A 1 94 ? -8.847 -0.794 -2.512 1.00 97.94 94 ILE A CA 1
ATOM 735 C C . ILE A 1 94 ? -9.208 -2.029 -1.701 1.00 97.94 94 ILE A C 1
ATOM 737 O O . ILE A 1 94 ? -9.428 -1.949 -0.491 1.00 97.94 94 ILE A O 1
ATOM 741 N N . THR A 1 95 ? -9.286 -3.164 -2.389 1.00 98.50 95 THR A N 1
ATOM 742 C CA . THR A 1 95 ? -9.650 -4.448 -1.794 1.00 98.50 95 THR A CA 1
ATOM 743 C C . THR A 1 95 ? -8.430 -5.345 -1.680 1.00 98.50 95 THR A C 1
ATOM 745 O O . THR A 1 95 ? -7.697 -5.535 -2.649 1.00 98.50 95 THR A O 1
ATOM 748 N N . LEU A 1 96 ? -8.236 -5.922 -0.497 1.00 98.25 96 LEU A N 1
ATOM 749 C CA . LEU A 1 96 ? -7.218 -6.927 -0.228 1.00 98.25 96 LEU A CA 1
ATOM 750 C C . LEU A 1 96 ? -7.885 -8.203 0.274 1.00 98.25 96 LEU A C 1
ATOM 752 O O . LEU A 1 96 ? -8.754 -8.161 1.146 1.00 98.25 96 LEU A O 1
ATOM 756 N N . ARG A 1 97 ? -7.411 -9.345 -0.223 1.00 98.19 97 ARG A N 1
ATOM 757 C CA . ARG A 1 97 ? -7.657 -10.649 0.388 1.00 98.19 97 ARG A CA 1
ATOM 758 C C . ARG A 1 97 ? -6.401 -11.063 1.140 1.00 98.19 97 ARG A C 1
ATOM 760 O O . ARG A 1 97 ? -5.360 -11.271 0.523 1.00 98.19 97 ARG A O 1
ATOM 767 N N . LEU A 1 98 ? -6.481 -11.159 2.463 1.00 97.62 98 LEU A N 1
ATOM 768 C CA . LEU A 1 98 ? -5.310 -11.348 3.320 1.00 97.62 98 LEU A CA 1
ATOM 769 C C . LEU A 1 98 ? -5.560 -12.351 4.452 1.00 97.62 98 LEU A C 1
ATOM 771 O O . LEU A 1 98 ? -6.695 -12.581 4.865 1.00 97.62 98 LEU A O 1
ATOM 775 N N . LYS A 1 99 ? -4.475 -12.971 4.922 1.00 97.75 99 LYS A N 1
ATOM 776 C CA . LYS A 1 99 ? -4.413 -13.786 6.141 1.00 97.75 99 LYS A CA 1
ATOM 777 C C . LYS A 1 99 ? -2.995 -13.783 6.700 1.00 97.75 99 LYS A C 1
ATOM 779 O O . LYS A 1 99 ? -2.032 -13.647 5.941 1.00 97.75 99 LYS A O 1
ATOM 784 N N . GLY A 1 100 ? -2.857 -14.025 7.995 1.00 96.38 100 GLY A N 1
ATOM 785 C CA . GLY A 1 100 ? -1.559 -14.162 8.637 1.00 96.38 100 GLY A CA 1
ATOM 786 C C . GLY A 1 100 ? -1.611 -14.013 10.150 1.00 96.38 100 GLY A C 1
ATOM 787 O O . GLY A 1 100 ? -2.640 -13.714 10.748 1.00 96.38 100 GLY A O 1
ATOM 788 N N . GLU A 1 101 ? -0.457 -14.201 10.775 1.00 95.75 101 GLU A N 1
ATOM 789 C CA . GLU A 1 101 ? -0.269 -13.986 12.206 1.00 95.75 101 GLU A CA 1
ATOM 790 C C . GLU A 1 101 ? 0.578 -12.730 12.413 1.00 95.75 101 GLU A C 1
ATOM 792 O O . GLU A 1 101 ? 1.720 -12.659 11.956 1.00 95.75 101 GLU A O 1
ATOM 797 N N . LEU A 1 102 ? 0.031 -11.727 13.106 1.00 94.69 102 LEU A N 1
ATOM 798 C CA . LEU A 1 102 ? 0.720 -10.459 13.334 1.00 94.69 102 LEU A CA 1
ATOM 799 C C . LEU A 1 102 ? 0.579 -9.988 14.780 1.00 94.69 102 LEU A C 1
ATOM 801 O O . LEU A 1 102 ? -0.512 -9.725 15.277 1.00 94.69 102 LEU A O 1
ATOM 805 N N . ARG A 1 103 ? 1.718 -9.787 15.445 1.00 94.38 103 ARG A N 1
ATOM 806 C CA . ARG A 1 103 ? 1.788 -9.038 16.706 1.00 94.38 103 ARG A CA 1
ATOM 807 C C . ARG A 1 103 ? 2.105 -7.582 16.397 1.00 94.38 103 ARG A C 1
ATOM 809 O O . ARG A 1 103 ? 3.268 -7.193 16.407 1.00 94.38 103 ARG A O 1
ATOM 816 N N . ALA A 1 104 ? 1.072 -6.785 16.141 1.00 91.94 104 ALA A N 1
ATOM 817 C CA . ALA A 1 104 ? 1.241 -5.437 15.601 1.00 91.94 104 ALA A CA 1
ATOM 818 C C . ALA A 1 104 ? 1.909 -4.435 16.564 1.00 91.94 104 ALA A C 1
ATOM 820 O O . ALA A 1 104 ? 2.471 -3.445 16.117 1.00 91.94 104 ALA A O 1
ATOM 821 N N . ARG A 1 105 ? 1.878 -4.678 17.886 1.00 92.69 105 ARG A N 1
ATOM 822 C CA . ARG A 1 105 ? 2.510 -3.807 18.907 1.00 92.69 105 ARG A CA 1
ATOM 823 C C . ARG A 1 105 ? 2.133 -2.318 18.768 1.00 92.69 105 ARG A C 1
ATOM 825 O O . ARG A 1 105 ? 2.952 -1.447 19.031 1.00 92.69 105 ARG A O 1
ATOM 832 N N . GLY A 1 106 ? 0.884 -2.044 18.393 1.00 91.06 106 GLY A N 1
ATOM 833 C CA . GLY A 1 106 ? 0.367 -0.688 18.184 1.00 91.06 106 GLY A CA 1
ATOM 834 C C . GLY A 1 106 ? 0.487 -0.171 16.747 1.00 91.06 106 GLY A C 1
ATOM 835 O O . GLY A 1 106 ? -0.078 0.875 16.456 1.00 91.06 106 GLY A O 1
ATOM 836 N N . ALA A 1 107 ? 1.162 -0.892 15.846 1.00 93.12 107 ALA A N 1
ATOM 837 C CA . ALA A 1 107 ? 1.119 -0.605 14.415 1.00 93.12 107 ALA A CA 1
ATOM 838 C C . ALA A 1 107 ? -0.232 -1.010 13.799 1.00 93.12 107 ALA A C 1
ATOM 840 O O . ALA A 1 107 ? -0.951 -1.856 14.334 1.00 93.12 107 ALA A O 1
ATOM 841 N N . GLN A 1 108 ? -0.542 -0.424 12.647 1.00 95.19 108 GLN A N 1
ATOM 842 C CA . GLN A 1 108 ? -1.742 -0.687 11.854 1.00 95.19 108 GLN A CA 1
ATOM 843 C C . GLN A 1 108 ? -1.357 -0.803 10.372 1.00 95.19 108 GLN A C 1
ATOM 845 O O . GLN A 1 108 ? -0.320 -0.280 9.955 1.00 95.19 108 GLN A O 1
ATOM 850 N N . LEU A 1 109 ? -2.159 -1.528 9.585 1.00 96.56 109 LEU A N 1
ATOM 851 C CA . LEU A 1 109 ? -1.931 -1.712 8.151 1.00 96.56 109 LEU A CA 1
ATOM 852 C C . LEU A 1 109 ? -2.872 -0.794 7.370 1.00 96.56 109 LEU A C 1
ATOM 854 O O . LEU A 1 109 ? -4.077 -1.023 7.328 1.00 96.56 109 LEU A O 1
ATOM 858 N N . HIS A 1 110 ? -2.306 0.218 6.720 1.00 97.12 110 HIS A N 1
ATOM 859 C CA . HIS A 1 110 ? -3.059 1.226 5.975 1.00 97.12 110 HIS A CA 1
ATOM 860 C C . HIS A 1 110 ? -2.687 1.247 4.497 1.00 97.12 110 HIS A C 1
ATOM 862 O O . HIS A 1 110 ? -1.628 0.766 4.090 1.00 97.12 110 HIS A O 1
ATOM 868 N N . PHE A 1 111 ? -3.556 1.871 3.706 1.00 97.50 111 PHE A N 1
ATOM 869 C CA . PHE A 1 111 ? -3.242 2.265 2.341 1.00 97.50 111 PHE A CA 1
ATOM 870 C C . PHE A 1 111 ? -2.409 3.554 2.340 1.00 97.50 111 PHE A C 1
ATOM 872 O O . PHE A 1 111 ? -2.764 4.529 3.004 1.00 97.50 111 PHE A O 1
ATOM 879 N N . LEU A 1 112 ? -1.316 3.546 1.577 1.00 95.38 112 LEU A N 1
ATOM 880 C CA . LEU A 1 112 ? -0.471 4.703 1.299 1.00 95.38 112 LEU A CA 1
ATOM 881 C C . LEU A 1 112 ? -0.618 5.081 -0.174 1.00 95.38 112 LEU A C 1
ATOM 883 O O . LEU A 1 112 ? -0.348 4.249 -1.041 1.00 95.38 112 LEU A O 1
ATOM 887 N N . CYS A 1 113 ? -0.935 6.342 -0.456 1.00 93.12 113 CYS A N 1
ATOM 888 C CA . CYS A 1 113 ? -0.720 6.933 -1.773 1.00 93.12 113 CYS A CA 1
ATOM 889 C C . CYS A 1 113 ? 0.352 8.024 -1.692 1.00 93.12 113 CYS A C 1
ATOM 891 O O . CYS A 1 113 ? 0.428 8.793 -0.733 1.00 93.12 113 CYS A O 1
ATOM 893 N N . GLN A 1 114 ? 1.215 8.083 -2.702 1.00 89.62 114 GLN A N 1
ATOM 894 C CA . GLN A 1 114 ? 2.246 9.105 -2.811 1.00 89.62 114 GLN A CA 1
ATOM 895 C C . GLN A 1 114 ? 2.376 9.539 -4.265 1.00 89.62 114 GLN A C 1
ATOM 897 O O . GLN A 1 114 ? 2.406 8.705 -5.169 1.00 89.62 114 GLN A O 1
ATOM 902 N N . GLY A 1 115 ? 2.468 10.846 -4.486 1.00 85.06 115 GLY A N 1
ATOM 903 C CA . GLY A 1 115 ? 2.519 11.419 -5.824 1.00 85.06 115 GLY A CA 1
ATOM 904 C C . GLY A 1 115 ? 3.181 12.787 -5.848 1.00 85.06 115 GLY A C 1
ATOM 905 O O . GLY A 1 115 ? 3.344 13.440 -4.815 1.00 85.06 115 GLY A O 1
ATOM 906 N N . VAL A 1 116 ? 3.575 13.212 -7.048 1.00 81.75 116 VAL A N 1
ATOM 907 C CA . VAL A 1 116 ? 4.082 14.561 -7.308 1.00 81.75 116 VAL A CA 1
ATOM 908 C C . VAL A 1 116 ? 2.988 15.364 -7.989 1.00 81.75 116 VAL A C 1
ATOM 910 O O . VAL A 1 116 ? 2.549 15.002 -9.076 1.00 81.75 116 VAL A O 1
ATOM 913 N N . HIS A 1 117 ? 2.591 16.471 -7.372 1.00 71.81 117 HIS A N 1
ATOM 914 C CA . HIS A 1 117 ? 1.620 17.404 -7.929 1.00 71.81 117 HIS A CA 1
ATOM 915 C C . HIS A 1 117 ? 2.210 18.816 -7.928 1.00 71.81 117 HIS A C 1
ATOM 917 O O . HIS A 1 117 ? 2.739 19.261 -6.912 1.00 71.81 117 HIS A O 1
ATOM 923 N N . ASP A 1 118 ? 2.175 19.507 -9.072 1.00 77.75 118 ASP A N 1
ATOM 924 C CA . ASP A 1 118 ? 2.784 20.838 -9.269 1.00 77.75 118 ASP A CA 1
ATOM 925 C C . ASP A 1 118 ? 4.248 20.928 -8.771 1.00 77.75 118 ASP A C 1
ATOM 927 O O . ASP A 1 118 ? 4.677 21.919 -8.184 1.00 77.75 118 ASP A O 1
ATOM 931 N N . GLY A 1 119 ? 5.029 19.861 -8.986 1.00 74.06 119 GLY A N 1
ATOM 932 C CA . GLY A 1 119 ? 6.436 19.770 -8.568 1.00 74.06 119 GLY A CA 1
ATOM 933 C C . GLY A 1 119 ? 6.654 19.427 -7.089 1.00 74.06 119 GLY A C 1
ATOM 934 O O . GLY A 1 119 ? 7.800 19.308 -6.659 1.00 74.06 119 GLY A O 1
ATOM 935 N N . VAL A 1 120 ? 5.585 19.220 -6.314 1.00 73.31 120 VAL A N 1
ATOM 936 C CA . VAL A 1 120 ? 5.644 18.879 -4.888 1.00 73.31 120 VAL A CA 1
ATOM 937 C C . VAL A 1 120 ? 5.287 17.409 -4.681 1.00 73.31 120 VAL A C 1
ATOM 939 O O . VAL A 1 120 ? 4.195 16.971 -5.027 1.00 73.31 120 VAL A O 1
ATOM 942 N N . CYS A 1 121 ? 6.206 16.639 -4.095 1.00 81.38 121 CYS A N 1
ATOM 943 C CA . CYS A 1 121 ? 5.975 15.239 -3.734 1.00 81.38 121 CYS A CA 1
ATOM 944 C C . CYS A 1 121 ? 5.295 15.142 -2.366 1.00 81.38 121 CYS A C 1
ATOM 946 O O . CYS A 1 121 ? 5.889 15.550 -1.373 1.00 81.38 121 CYS A O 1
ATOM 948 N N . THR A 1 122 ? 4.090 14.579 -2.288 1.00 81.31 122 THR A N 1
ATOM 949 C CA . THR A 1 122 ? 3.369 14.378 -1.018 1.00 81.31 122 THR A CA 1
ATOM 950 C C . THR A 1 122 ? 2.913 12.934 -0.871 1.00 81.31 122 THR A C 1
ATOM 952 O O . THR A 1 122 ? 2.597 12.285 -1.867 1.00 81.31 122 THR A O 1
ATOM 955 N N . GLY A 1 123 ? 2.904 12.433 0.366 1.00 88.06 123 GLY A N 1
ATOM 956 C CA . GLY A 1 123 ? 2.438 11.093 0.712 1.00 88.06 123 GLY A CA 1
ATOM 957 C C . GLY A 1 123 ? 1.372 11.146 1.801 1.00 88.06 123 GLY A C 1
ATOM 958 O O . GLY A 1 123 ? 1.480 11.948 2.734 1.00 88.06 123 GLY A O 1
ATOM 959 N N . TRP A 1 124 ? 0.361 10.292 1.672 1.00 90.88 124 TRP A N 1
ATOM 960 C CA . TRP A 1 124 ? -0.837 10.279 2.505 1.00 90.88 124 TRP A CA 1
ATOM 961 C C . TRP A 1 124 ? -1.233 8.855 2.871 1.00 90.88 124 TRP A C 1
ATOM 963 O O . TRP A 1 124 ? -1.387 7.993 2.007 1.00 90.88 124 TRP A O 1
ATOM 973 N N . LEU A 1 125 ? -1.424 8.623 4.166 1.00 94.31 125 LEU A N 1
ATOM 974 C CA . LEU A 1 125 ? -1.960 7.376 4.696 1.00 94.31 125 LEU A CA 1
ATOM 975 C C . LEU A 1 125 ? -3.452 7.534 4.963 1.00 94.31 125 LEU A C 1
ATOM 977 O O . LEU A 1 125 ? -3.848 8.480 5.642 1.00 94.31 125 LEU A O 1
ATOM 981 N N . LEU A 1 126 ? -4.267 6.597 4.488 1.00 96.31 126 LEU A N 1
ATOM 982 C CA . LEU A 1 126 ? -5.678 6.508 4.861 1.00 96.31 126 LEU A CA 1
ATOM 983 C C . LEU A 1 126 ? -5.765 5.868 6.251 1.00 96.31 126 LEU A C 1
ATOM 985 O O . LEU A 1 126 ? -5.894 4.655 6.366 1.00 96.31 126 LEU A O 1
ATOM 989 N N . THR A 1 127 ? -5.605 6.658 7.310 1.00 95.88 127 THR A N 1
ATOM 990 C CA . THR A 1 127 ? -5.532 6.168 8.698 1.00 95.88 127 THR A CA 1
ATOM 991 C C . THR A 1 127 ? -6.892 6.019 9.368 1.00 95.88 127 THR A C 1
ATOM 993 O O . THR A 1 127 ? -7.016 5.267 10.330 1.00 95.88 127 THR A O 1
ATOM 996 N N . GLY A 1 128 ? -7.934 6.671 8.842 1.00 96.50 128 GLY A N 1
ATOM 997 C CA . GLY A 1 128 ? -9.311 6.488 9.309 1.00 96.50 128 GLY A CA 1
ATOM 998 C C . GLY A 1 128 ? -9.895 5.105 8.990 1.00 96.50 128 GLY A C 1
ATOM 999 O O . GLY A 1 128 ? -10.922 4.727 9.549 1.00 96.50 128 GLY A O 1
ATOM 1000 N N . GLN A 1 129 ? -9.223 4.333 8.127 1.00 97.56 129 GLN A N 1
ATOM 1001 C CA . GLN A 1 129 ? -9.578 2.964 7.756 1.00 97.56 129 GLN A CA 1
ATOM 1002 C C . GLN A 1 129 ? -8.324 2.078 7.817 1.00 97.56 129 GLN A C 1
ATOM 1004 O O . GLN A 1 129 ? -7.259 2.455 7.337 1.00 97.56 129 GLN A O 1
ATOM 1009 N N . THR A 1 130 ? -8.423 0.886 8.399 1.00 96.62 130 THR A N 1
ATOM 1010 C CA . THR A 1 130 ? -7.297 -0.058 8.506 1.00 96.62 130 THR A CA 1
ATOM 1011 C C . THR A 1 130 ? -7.695 -1.411 7.947 1.00 96.62 130 THR A C 1
ATOM 1013 O O . THR A 1 130 ? -8.856 -1.806 8.028 1.00 96.62 130 THR A O 1
ATOM 1016 N N . PHE A 1 131 ? -6.712 -2.137 7.429 1.00 98.00 131 PHE A N 1
ATOM 1017 C CA . PHE A 1 131 ? -6.832 -3.566 7.189 1.00 98.00 131 PHE A CA 1
ATOM 1018 C C . PHE A 1 131 ? -6.461 -4.325 8.468 1.00 98.00 131 PHE A C 1
ATOM 1020 O O . PHE A 1 131 ? -5.472 -4.001 9.132 1.00 98.00 131 PHE A O 1
ATOM 1027 N N . GLU A 1 132 ? -7.239 -5.342 8.812 1.00 96.38 132 GLU A N 1
ATOM 1028 C CA . GLU A 1 132 ? -7.032 -6.182 9.989 1.00 96.38 132 GLU A CA 1
ATOM 1029 C C . GLU A 1 132 ? -6.419 -7.526 9.602 1.00 96.38 132 GLU A C 1
ATOM 1031 O O . GLU A 1 132 ? -6.981 -8.274 8.809 1.00 96.38 132 GLU A O 1
ATOM 1036 N N . MET A 1 133 ? -5.272 -7.880 10.178 1.00 96.06 133 MET A N 1
ATOM 1037 C CA . MET A 1 133 ? -4.671 -9.188 9.920 1.00 96.06 133 MET A CA 1
ATOM 1038 C C . MET A 1 133 ? -5.370 -10.276 10.745 1.00 96.06 133 MET A C 1
ATOM 1040 O O . MET A 1 133 ? -5.273 -10.282 11.972 1.00 96.06 133 MET A O 1
ATOM 1044 N N . THR A 1 134 ? -6.033 -11.212 10.067 1.00 96.19 134 THR A N 1
ATOM 1045 C CA . THR A 1 134 ? -6.736 -12.355 10.670 1.00 96.19 134 THR A CA 1
ATOM 1046 C C . THR A 1 134 ? -6.015 -13.674 10.387 1.00 96.19 134 THR A C 1
ATOM 1048 O O . THR A 1 134 ? -5.341 -13.810 9.366 1.00 96.19 134 THR A O 1
ATOM 1051 N N . SER A 1 135 ? -6.174 -14.675 11.264 1.00 96.50 135 SER A N 1
ATOM 1052 C CA . SER A 1 135 ? -5.589 -16.015 11.063 1.00 96.50 135 SER A CA 1
ATOM 1053 C C . SER A 1 135 ? -6.167 -16.735 9.840 1.00 96.50 135 SER A C 1
ATOM 1055 O O . SER A 1 135 ? -5.456 -17.470 9.155 1.00 96.50 135 SER A O 1
ATOM 1057 N N . ASP A 1 136 ? -7.442 -16.485 9.550 1.00 97.81 136 ASP A N 1
ATOM 1058 C CA . ASP A 1 136 ? -8.139 -16.980 8.368 1.00 97.81 136 ASP A CA 1
ATOM 1059 C C . ASP A 1 136 ? -8.197 -15.925 7.266 1.00 97.81 136 ASP A C 1
ATOM 1061 O O . ASP A 1 136 ? -7.993 -14.734 7.505 1.00 97.81 136 ASP A O 1
ATOM 1065 N N . TRP A 1 137 ? -8.489 -16.373 6.044 1.00 98.12 137 TRP A N 1
ATOM 1066 C CA . TRP A 1 137 ? -8.705 -15.479 4.912 1.00 98.12 137 TRP A CA 1
ATOM 1067 C C . TRP A 1 137 ? -9.867 -14.527 5.175 1.00 98.12 137 TRP A C 1
ATOM 1069 O O . TRP A 1 137 ? -10.993 -14.963 5.404 1.00 98.12 137 TRP A O 1
ATOM 1079 N N . SER A 1 138 ? -9.597 -13.235 5.038 1.00 98.31 138 SER A N 1
ATOM 1080 C CA . SER A 1 138 ? -10.610 -12.191 4.979 1.00 98.31 138 SER A CA 1
ATOM 1081 C C . SER A 1 138 ? -10.423 -11.359 3.716 1.00 98.31 138 SER A C 1
ATOM 1083 O O . SER A 1 138 ? -9.304 -11.167 3.234 1.00 98.31 138 SER A O 1
ATOM 1085 N N . GLU A 1 1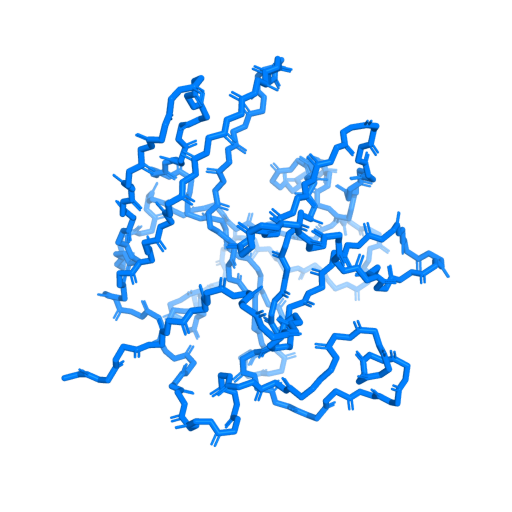39 ? -11.537 -10.902 3.155 1.00 98.56 139 GLU A N 1
ATOM 1086 C CA . GLU A 1 139 ? -11.554 -9.888 2.108 1.00 98.56 139 GLU A CA 1
ATOM 1087 C C . GLU A 1 139 ? -12.012 -8.577 2.737 1.00 98.56 139 GLU A C 1
ATOM 1089 O O . GLU A 1 139 ? -13.030 -8.530 3.428 1.00 98.56 139 GLU A O 1
ATOM 1094 N N . GLN A 1 140 ? -11.219 -7.530 2.553 1.00 98.62 140 GLN A N 1
ATOM 1095 C CA . GLN A 1 140 ? -11.412 -6.246 3.208 1.00 98.62 140 GLN A CA 1
ATOM 1096 C C . GLN A 1 140 ? -11.238 -5.137 2.190 1.00 98.62 140 GLN A C 1
ATOM 1098 O O . GLN A 1 140 ? -10.336 -5.190 1.355 1.00 98.62 140 GLN A O 1
ATOM 1103 N N . THR A 1 141 ? -12.099 -4.131 2.270 1.00 98.62 141 THR A N 1
ATOM 1104 C CA . THR A 1 141 ? -12.094 -2.998 1.348 1.00 98.62 141 THR A CA 1
ATOM 1105 C C . THR A 1 141 ? -12.031 -1.705 2.135 1.00 98.62 141 THR A C 1
ATOM 1107 O O . THR A 1 141 ? -12.812 -1.509 3.063 1.00 98.62 141 THR A O 1
ATOM 1110 N N . VAL A 1 142 ? -11.127 -0.820 1.728 1.00 98.38 142 VAL A N 1
ATOM 1111 C CA . VAL A 1 142 ? -11.116 0.584 2.147 1.00 98.38 142 VAL A CA 1
ATOM 1112 C C . VAL A 1 142 ? -11.509 1.463 0.968 1.00 98.38 142 VAL A C 1
ATOM 1114 O O . VAL A 1 142 ? -11.289 1.105 -0.193 1.00 98.38 142 VAL A O 1
ATOM 1117 N N . VAL A 1 143 ? -12.095 2.618 1.264 1.00 98.06 143 VAL A N 1
ATOM 1118 C CA . VAL A 1 143 ? -12.527 3.588 0.256 1.00 98.06 143 VAL A CA 1
ATOM 1119 C C . VAL A 1 143 ? -11.716 4.863 0.415 1.00 98.06 143 VAL A C 1
ATOM 1121 O O . VAL A 1 143 ? -11.698 5.465 1.490 1.00 98.06 143 VAL A O 1
ATOM 1124 N N . CYS A 1 144 ? -11.078 5.300 -0.666 1.00 96.19 144 CYS A N 1
ATOM 1125 C CA . CYS A 1 144 ? -10.333 6.552 -0.736 1.00 96.19 144 CYS A CA 1
ATOM 1126 C C . CYS A 1 144 ? -11.302 7.748 -0.772 1.00 96.19 144 CYS A C 1
ATOM 1128 O O . CYS A 1 144 ? -11.557 8.349 -1.814 1.00 96.19 144 CYS A O 1
ATOM 1130 N N . VAL A 1 145 ? -11.910 8.050 0.374 1.00 94.50 145 VAL A N 1
ATOM 1131 C CA . VAL A 1 145 ? -12.873 9.146 0.529 1.00 94.50 145 VAL A CA 1
ATOM 1132 C C . VAL A 1 145 ? -12.162 10.504 0.554 1.00 94.50 145 VAL A C 1
ATOM 1134 O O . VAL A 1 145 ? -11.065 10.595 1.094 1.00 94.50 145 VAL A O 1
ATOM 1137 N N . PRO A 1 146 ? -12.778 11.588 0.053 1.00 90.50 146 PRO A N 1
ATOM 1138 C CA . PRO A 1 146 ? -12.168 12.921 0.059 1.00 90.50 146 PRO A CA 1
ATOM 1139 C C . PRO A 1 146 ? -12.193 13.615 1.438 1.00 90.50 146 PRO A C 1
ATOM 1141 O O . PRO A 1 146 ? -11.840 14.789 1.536 1.00 90.50 146 PRO A O 1
ATOM 1144 N N . ASP A 1 147 ? -12.651 12.933 2.494 1.00 91.56 147 ASP A N 1
ATOM 1145 C CA . ASP A 1 147 ? -12.684 13.470 3.857 1.00 91.56 147 ASP A CA 1
ATOM 1146 C C . ASP A 1 147 ? -11.273 13.524 4.450 1.00 91.56 147 ASP A C 1
ATOM 1148 O O . ASP A 1 147 ? -10.695 12.499 4.801 1.00 9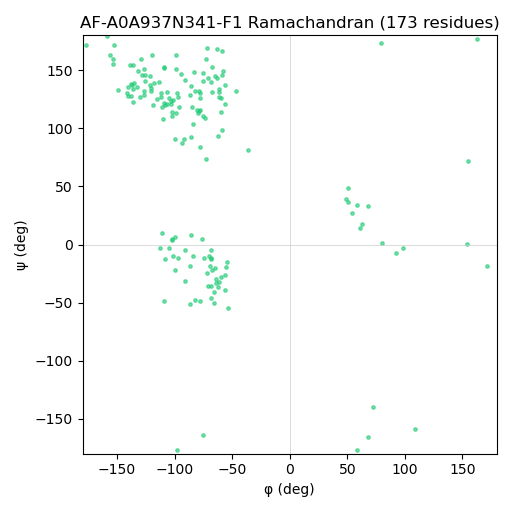1.56 147 ASP A O 1
ATOM 1152 N N . GLU A 1 148 ? -10.735 14.734 4.599 1.00 87.94 148 GLU A N 1
ATOM 1153 C CA . GLU A 1 148 ? -9.390 14.992 5.121 1.00 87.94 148 GLU A CA 1
ATOM 1154 C C . GLU A 1 148 ? -9.158 14.387 6.519 1.00 87.94 148 GLU A C 1
ATOM 1156 O O . GLU A 1 148 ? -8.027 14.038 6.843 1.00 87.94 148 GLU A O 1
ATOM 1161 N N . GLN A 1 149 ? -10.205 14.188 7.333 1.00 92.19 149 GLN A N 1
ATOM 1162 C CA . GLN A 1 149 ? -10.074 13.577 8.666 1.00 92.19 149 GLN A CA 1
ATOM 1163 C C . GLN A 1 149 ? -9.713 12.088 8.613 1.00 92.19 149 GLN A C 1
ATOM 1165 O O . GLN A 1 149 ? -9.241 11.530 9.602 1.00 92.19 149 GLN A O 1
ATOM 1170 N N . GLN A 1 150 ? -9.927 11.441 7.466 1.00 94.50 150 GLN A N 1
ATOM 1171 C CA . GLN A 1 150 ? -9.577 10.040 7.240 1.00 94.50 150 GLN A CA 1
ATOM 1172 C C . GLN A 1 150 ? -8.111 9.863 6.831 1.00 94.50 150 GLN A C 1
ATOM 1174 O O . GLN A 1 150 ? -7.631 8.729 6.788 1.00 94.50 150 GLN A O 1
ATOM 1179 N N . TRP A 1 151 ? -7.399 10.954 6.533 1.00 93.06 151 TRP A N 1
ATOM 1180 C CA . TRP A 1 151 ? -6.051 10.911 5.988 1.00 93.06 151 TRP A CA 1
ATOM 1181 C C . TRP A 1 151 ? -5.029 11.565 6.909 1.00 93.06 151 TRP A C 1
ATOM 1183 O O . TRP A 1 151 ? -5.227 12.640 7.467 1.00 93.06 151 TRP A O 1
ATOM 1193 N N . THR A 1 152 ? -3.868 10.934 7.021 1.00 91.31 152 THR A N 1
ATOM 1194 C CA . THR A 1 152 ? -2.695 11.495 7.685 1.00 91.31 152 THR A CA 1
ATOM 1195 C C . THR A 1 152 ? -1.627 11.796 6.645 1.00 91.31 152 THR A C 1
ATOM 1197 O O . THR A 1 152 ? -1.132 10.897 5.964 1.00 91.31 152 THR A O 1
ATOM 1200 N N . CYS A 1 153 ? -1.261 13.073 6.527 1.00 87.44 153 CYS A N 1
ATOM 1201 C CA . CYS A 1 153 ? -0.116 13.489 5.725 1.00 87.44 153 CYS A CA 1
ATOM 1202 C C . CYS A 1 153 ? 1.168 12.976 6.374 1.00 87.44 153 CYS A C 1
ATOM 1204 O O . CYS A 1 153 ? 1.388 13.193 7.568 1.00 87.44 153 CYS A O 1
ATOM 1206 N N . LEU A 1 154 ? 2.042 12.350 5.587 1.00 83.75 154 LEU A N 1
ATOM 1207 C CA . LEU A 1 154 ? 3.311 11.837 6.095 1.00 83.75 154 LEU A CA 1
ATOM 1208 C C . LEU A 1 154 ? 4.244 12.942 6.606 1.00 83.75 154 LEU A C 1
ATOM 1210 O O . LEU A 1 154 ? 5.046 12.708 7.515 1.00 83.75 154 LEU A O 1
ATOM 1214 N N . GLY A 1 155 ? 4.143 14.139 6.021 1.00 70.88 155 GLY A N 1
ATOM 1215 C CA . GLY A 1 155 ? 5.114 15.211 6.207 1.00 70.88 155 GLY A CA 1
ATOM 1216 C C . GLY A 1 155 ? 6.532 14.800 5.784 1.00 70.88 155 GLY A C 1
ATOM 1217 O O . GLY A 1 155 ? 6.787 13.694 5.295 1.00 70.88 155 GLY A O 1
ATOM 1218 N N . SER A 1 156 ? 7.482 15.710 5.981 1.00 58.44 156 SER A N 1
ATOM 1219 C CA . SER A 1 156 ? 8.915 15.438 5.855 1.00 58.44 156 SER A CA 1
ATOM 1220 C C . SER A 1 156 ? 9.626 15.748 7.172 1.00 58.44 156 SER A C 1
ATOM 1222 O O . SER A 1 156 ? 9.258 16.677 7.895 1.00 58.44 156 SER A O 1
ATOM 1224 N N . ARG A 1 157 ? 10.659 14.963 7.501 1.00 55.53 157 ARG A N 1
ATOM 1225 C CA . ARG A 1 157 ? 11.572 15.278 8.605 1.00 55.53 157 ARG A CA 1
ATOM 1226 C C . ARG A 1 157 ? 12.235 16.642 8.366 1.00 55.53 157 ARG A C 1
ATOM 1228 O O . ARG A 1 157 ? 12.546 16.985 7.227 1.00 55.53 157 ARG A O 1
ATOM 1235 N N . HIS A 1 158 ? 12.494 17.391 9.441 1.00 47.12 158 HIS A N 1
ATOM 1236 C CA . HIS A 1 158 ? 13.071 18.743 9.389 1.00 47.12 158 HIS A CA 1
ATOM 1237 C C . HIS A 1 158 ? 14.412 18.861 8.629 1.00 47.12 158 HIS A C 1
ATOM 1239 O O . HIS A 1 158 ? 14.778 19.966 8.243 1.00 47.12 158 HIS A O 1
ATOM 1245 N N . ASP A 1 159 ? 15.146 17.763 8.421 1.00 49.78 159 ASP A N 1
ATOM 1246 C CA . ASP A 1 159 ? 16.480 17.726 7.804 1.00 49.78 159 ASP A CA 1
ATOM 1247 C C . ASP A 1 159 ? 16.509 17.208 6.350 1.00 49.78 159 ASP A C 1
ATOM 1249 O O . ASP A 1 159 ? 17.557 17.256 5.705 1.00 49.78 159 ASP A O 1
ATOM 1253 N N . ARG A 1 160 ? 15.378 16.771 5.774 1.00 48.06 160 ARG A N 1
ATOM 1254 C CA . ARG A 1 160 ? 15.265 16.573 4.316 1.00 48.06 160 ARG A CA 1
ATOM 1255 C C . ARG A 1 160 ? 14.872 17.911 3.694 1.00 48.06 160 ARG A C 1
ATOM 1257 O O . ARG A 1 160 ? 13.690 18.213 3.637 1.00 48.06 160 ARG A O 1
ATOM 1264 N N . ASN A 1 161 ? 15.871 18.702 3.279 1.00 38.53 161 ASN A N 1
ATOM 1265 C CA . ASN A 1 161 ? 15.790 20.055 2.683 1.00 38.53 161 ASN A CA 1
ATOM 1266 C C . ASN A 1 161 ? 14.577 20.294 1.755 1.00 38.53 161 ASN A C 1
ATOM 1268 O O . ASN A 1 161 ? 14.679 20.251 0.530 1.00 38.53 161 ASN A O 1
ATOM 1272 N N . GLY A 1 162 ? 13.430 20.577 2.366 1.00 42.84 162 GLY A N 1
ATOM 1273 C CA . GLY A 1 162 ? 12.127 20.637 1.720 1.00 42.84 162 GLY A CA 1
ATOM 1274 C C . GLY A 1 162 ? 11.043 20.370 2.756 1.00 42.84 162 GLY A C 1
ATOM 1275 O O . GLY A 1 162 ? 10.446 19.293 2.791 1.00 42.84 162 GLY A O 1
ATOM 1276 N N . THR A 1 163 ? 10.820 21.336 3.645 1.00 39.12 163 THR A N 1
ATOM 1277 C CA . THR A 1 163 ? 9.670 21.331 4.548 1.00 39.12 163 THR A CA 1
ATOM 1278 C C . THR A 1 163 ? 8.412 21.335 3.684 1.00 39.12 163 THR A C 1
ATOM 1280 O O . THR A 1 163 ? 8.154 22.318 2.993 1.00 39.12 163 THR A O 1
ATOM 1283 N N . ILE A 1 164 ? 7.625 20.262 3.710 1.00 48.41 164 ILE A N 1
ATOM 1284 C CA . ILE A 1 164 ? 6.232 20.329 3.265 1.00 48.41 164 ILE A CA 1
ATOM 1285 C C . ILE A 1 164 ? 5.417 20.453 4.546 1.00 48.41 164 ILE A C 1
ATOM 1287 O O . ILE A 1 164 ? 5.119 19.436 5.174 1.00 48.41 164 ILE A O 1
ATOM 1291 N N . PRO A 1 165 ? 5.133 21.679 5.021 1.00 47.09 165 PRO A N 1
ATOM 1292 C CA . PRO A 1 165 ? 4.267 21.838 6.171 1.00 47.09 165 PRO A CA 1
ATOM 1293 C C . PRO A 1 165 ? 2.889 21.273 5.821 1.00 47.09 165 PRO A C 1
ATOM 1295 O O . PRO A 1 165 ? 2.279 21.649 4.816 1.00 47.09 165 PRO A O 1
ATOM 1298 N N . CYS A 1 166 ? 2.395 20.371 6.666 1.00 47.59 166 CYS A N 1
ATOM 1299 C CA . CYS A 1 166 ? 0.994 19.978 6.687 1.00 47.59 166 CYS A CA 1
ATOM 1300 C C . CYS A 1 166 ? 0.169 21.248 6.961 1.00 47.59 166 CYS A C 1
ATOM 1302 O O . CYS A 1 166 ? 0.121 21.718 8.095 1.00 47.59 166 CYS A O 1
ATOM 1304 N N . GLY A 1 167 ? -0.380 21.865 5.910 1.00 45.16 167 GLY A N 1
ATOM 1305 C CA . GLY A 1 167 ? -1.054 23.166 6.009 1.00 45.16 167 GLY A CA 1
ATOM 1306 C C . GLY A 1 167 ? -1.077 24.024 4.739 1.00 45.16 16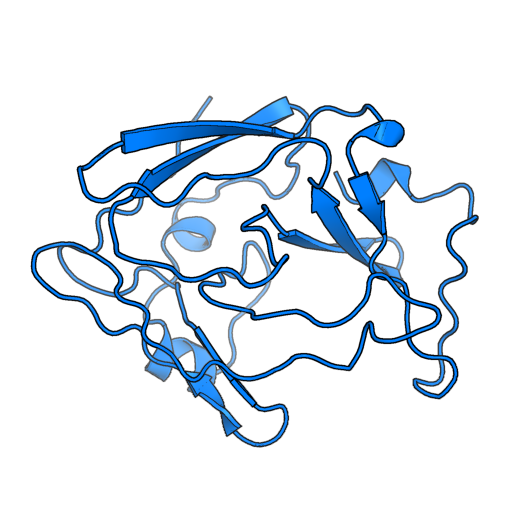7 GLY A C 1
ATOM 1307 O O . GLY A 1 167 ? -1.633 25.118 4.775 1.00 45.16 167 GLY A O 1
ATOM 1308 N N . VAL A 1 168 ? -0.505 23.575 3.614 1.00 40.88 168 VAL A N 1
ATOM 1309 C CA . VAL A 1 168 ? -0.628 24.302 2.338 1.00 40.88 168 VAL A CA 1
ATOM 1310 C C . VAL A 1 168 ? -2.009 24.032 1.712 1.00 40.88 168 VAL A C 1
ATOM 1312 O O . VAL A 1 168 ? -2.351 22.865 1.498 1.00 40.88 168 VAL A O 1
ATOM 1315 N N . PRO A 1 169 ? -2.801 25.067 1.362 1.00 34.19 169 PRO A N 1
ATOM 1316 C CA . PRO A 1 169 ? -4.010 24.916 0.553 1.00 34.19 169 PRO A CA 1
ATOM 1317 C C . PRO A 1 169 ? -3.630 24.362 -0.831 1.00 34.19 169 PRO A C 1
ATOM 1319 O O . PRO A 1 169 ? -3.211 25.091 -1.724 1.00 34.19 169 PRO A O 1
ATOM 1322 N N . GLY A 1 170 ? -3.694 23.041 -0.973 1.00 39.09 170 GLY A N 1
ATOM 1323 C CA . GLY A 1 170 ? -3.149 22.295 -2.113 1.00 39.09 170 GLY A CA 1
ATOM 1324 C C . GLY A 1 170 ? -3.177 20.774 -1.918 1.00 39.09 170 GLY A C 1
ATOM 1325 O O . GLY A 1 170 ? -3.199 20.038 -2.900 1.00 39.09 170 GLY A O 1
ATOM 1326 N N . CYS A 1 171 ? -3.303 20.304 -0.667 1.00 41.12 171 CYS A N 1
ATOM 1327 C CA . CYS A 1 171 ? -3.450 18.887 -0.295 1.00 41.12 171 CYS A CA 1
ATOM 1328 C C . CYS A 1 171 ? -4.609 18.132 -0.971 1.00 41.12 171 CYS A C 1
ATOM 1330 O O . CYS A 1 171 ? -4.612 16.908 -0.965 1.00 41.12 171 CYS A O 1
ATOM 1332 N N . ARG A 1 172 ? -5.573 18.829 -1.588 1.00 43.53 172 ARG A N 1
ATOM 1333 C CA . ARG A 1 172 ? -6.699 18.209 -2.309 1.00 43.53 172 ARG A CA 1
ATOM 1334 C C . ARG A 1 172 ? -6.319 17.519 -3.620 1.00 43.53 172 ARG A C 1
ATOM 1336 O O . ARG A 1 172 ? -7.180 16.889 -4.211 1.00 43.53 172 ARG A O 1
ATOM 1343 N N . ARG A 1 173 ? -5.087 17.687 -4.110 1.00 44.56 173 ARG A N 1
ATOM 1344 C CA . ARG A 1 173 ? -4.668 17.195 -5.437 1.00 44.56 173 ARG A CA 1
ATOM 1345 C C . ARG A 1 173 ? -3.827 15.914 -5.407 1.00 44.56 173 ARG A C 1
ATOM 1347 O O . ARG A 1 173 ? -3.334 15.497 -6.446 1.00 44.56 173 ARG A O 1
ATOM 1354 N N . ALA A 1 174 ? -3.622 15.327 -4.227 1.00 41.06 174 ALA A N 1
ATOM 1355 C CA . ALA A 1 174 ? -2.935 14.040 -4.077 1.00 41.06 174 ALA A CA 1
ATOM 1356 C C . ALA A 1 174 ? -3.893 12.831 -4.116 1.00 41.06 174 ALA A C 1
ATOM 1358 O O . ALA A 1 174 ? -3.424 11.693 -4.075 1.00 41.06 174 ALA A O 1
ATOM 1359 N N . MET A 1 175 ? -5.206 13.090 -4.173 1.00 43.47 175 MET A N 1
ATOM 1360 C CA . MET A 1 175 ? -6.267 12.102 -4.375 1.00 43.47 175 MET A CA 1
ATOM 1361 C C . MET A 1 175 ? -6.790 12.192 -5.798 1.00 43.47 175 MET A C 1
ATOM 1363 O O . MET A 1 175 ? -6.961 13.338 -6.276 1.00 43.47 175 MET A O 1
#

Secondary structure (DSSP, 8-state):
-PPP----SSS-TTEEEEEETTTEEE--EEETTEEE--SSPP-B-TT-TTSS--B----EE--SSPPPHHHHHHH-S-HHHHTT--S--TT-EEEEEE------TT--B--EEEEEETTEEEEEEE-SS-B---SS-EEEEEE--S-GGGEEE----TTSS----TT-TTGGG--

Radius of gyration: 16.24 Å; Cα contacts (8 Å, |Δi|>4): 296; chains: 1; bounding box: 36×45×38 Å

Foldseek 3Di:
DDDDDQQCPDFLQQKWAAQD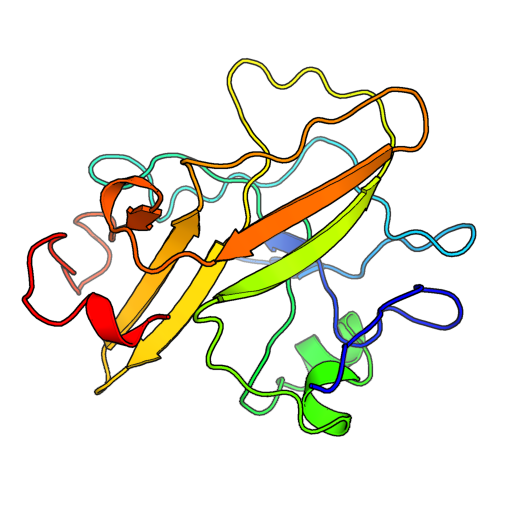PVVGTAAFDDDPSDGDDDDPFDWDCQLPPVFPHIDGGGMDHDQDDDDDPVSCVRRPHNNNVVVVPDQPQAFNKDKDWAEDDDPQVPPFAWDKFWDADPNDIWIKTQQLDTDDHHNDIDMDIDTPHLPCVRIGTSFGDPPPPDGPPPDDPPVSPSD

Nearest PDB structures (foldseek):
  4gvc-assembly1_A  TM=4.245E-01  e=3.538E+00  Homo sapiens
  2d8i-assembly1_A  TM=3.503E-01  e=2.172E+00  Homo sapiens
  4nxq-assembly1_A  TM=4.511E-01  e=8.831E+00  Homo sapiens
  4gvd-assembly2_B  TM=2.079E-01  e=2.772E+00  Homo sapiens

Solvent-accessible surface area (backbone atoms only — not comparable to full-atom values): 10879 Å² total; per-residue (Å²): 134,90,82,89,83,87,58,44,75,87,52,58,49,25,29,24,23,50,56,42,96,89,71,33,74,26,59,59,49,68,55,95,49,32,80,56,85,71,82,88,69,43,73,45,60,64,21,23,80,89,25,69,31,74,44,67,64,70,75,46,66,71,60,67,85,81,76,52,71,73,53,36,74,46,11,42,67,43,50,54,47,76,68,67,52,78,79,71,41,65,69,34,75,53,73,48,78,48,57,41,89,76,87,56,90,87,59,82,47,59,56,74,49,71,49,71,51,98,89,44,78,52,42,39,32,35,69,68,48,71,60,80,80,33,81,53,84,43,78,48,72,47,66,39,60,91,56,65,88,32,44,43,63,28,51,42,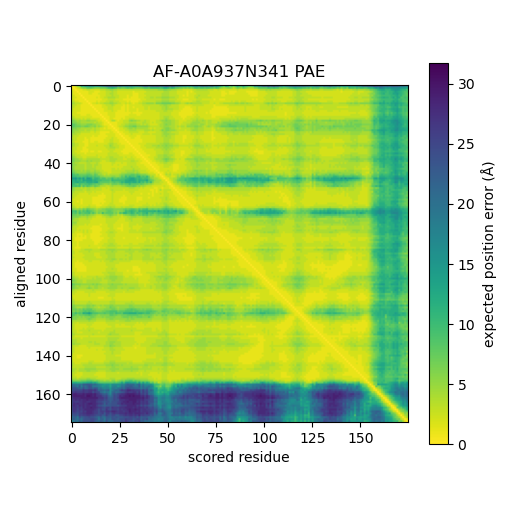23,91,81,55,93,58,79,51,67,90,80,58,97,63,71,78,67,79,67

Sequence (175 aa):
MRTYVETFDEDPGGWFGWISNSQGPKPLEIRDSCAMSRSPWWIDYNHAPPGAGYMHLLYMLFTSGAA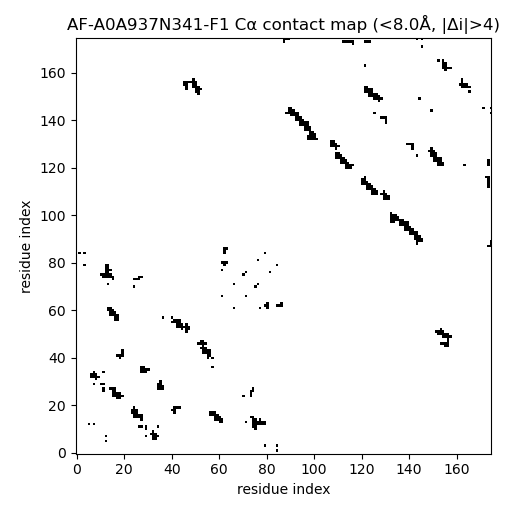GEHQREIAGPNRYIAGGFGTDFTSAQITLRLKGELRARGAQLHFLCQGVHDGVCTGWLLTGQTFEMTSDWSEQTVVCVPDEQQWTCLGSRHDRNGTIPCGVPGCRRAM

pLDDT: mean 86.82, std 16.45, range [34.19, 98.62]